Protein AF-A0A382WET7-F1 (afdb_monomer_lite)

Radius of gyration: 21.38 Å; chains: 1; bounding box: 45×43×57 Å

Secondary structure (DSSP, 8-state):
-------------HHHHHHHHT-GGGGG--HHHHHHHHHHHH-SSPPP---GGGGGGGT---SSSTT-GGGTSPPPPHHHHHH-HHHHHHHHHHHHSS-S--TT----HHHHHHHHHHHTT--

Foldseek 3Di:
DDDDDDPPPDPDDVVVVVVVVPPPVVVDDDPVNVVVVVVLVPAQADDDDDDQVQQVVLVFADQDPPRHCCVPDPDDDPVNCVVDPVSVVVVVCVVPVCPRVPVPRDRDPSNVVVVVCVVVNRD

pLDDT: mean 81.01, std 20.98, range [30.91, 98.31]

Sequence (123 aa):
MPHLAYKQYAVRRPEQEAKMADDPNLEKVPQHIAELRALIRVSERIVVFTGAGISTESGIPDFRGPNGIWHKLTPIDFSDFMSSEETRKESWRRKFSGDMKMVNAEPNAGHRAITSLVKAGKV

Organism: NCBI:txid408172

Structure (mmCIF, N/CA/C/O backbone):
data_AF-A0A382WET7-F1
#
_entry.id   AF-A0A382WET7-F1
#
loop_
_atom_site.group_PDB
_atom_site.id
_atom_site.type_symbol
_atom_site.label_atom_id
_atom_site.label_alt_id
_atom_site.label_comp_id
_atom_site.label_asym_id
_atom_site.label_entity_id
_atom_site.label_seq_id
_atom_site.pdbx_PDB_ins_code
_atom_site.Cartn_x
_atom_site.Cartn_y
_atom_site.Cartn_z
_atom_site.occupancy
_atom_site.B_iso_or_equiv
_atom_site.auth_seq_id
_atom_site.auth_comp_id
_atom_site.auth_asym_id
_atom_site.auth_atom_id
_atom_site.pdbx_PDB_model_num
ATOM 1 N N . MET A 1 1 ? -27.533 -31.104 -9.830 1.00 31.00 1 MET A N 1
ATOM 2 C CA . MET A 1 1 ? -26.298 -31.395 -9.069 1.00 31.00 1 MET A CA 1
ATOM 3 C C . MET A 1 1 ? -25.150 -30.577 -9.660 1.00 31.00 1 MET A C 1
ATOM 5 O O . MET A 1 1 ? -24.966 -30.731 -10.861 1.00 31.00 1 MET A O 1
ATOM 9 N N . PRO A 1 2 ? -24.349 -29.791 -8.906 1.00 47.72 2 PRO A N 1
ATOM 10 C CA . PRO A 1 2 ? -24.601 -28.982 -7.691 1.00 47.72 2 PRO A CA 1
ATOM 11 C C . PRO A 1 2 ? -24.324 -27.462 -7.943 1.00 47.72 2 PRO A C 1
ATOM 13 O O . PRO A 1 2 ? -23.415 -27.105 -8.678 1.00 47.72 2 PRO A O 1
ATOM 16 N N . HIS A 1 3 ? -25.187 -26.515 -7.553 1.00 34.41 3 HIS A N 1
ATOM 17 C CA . HIS A 1 3 ? -25.286 -25.805 -6.257 1.00 34.41 3 HIS A CA 1
ATOM 18 C C . HIS A 1 3 ? -24.014 -25.040 -5.805 1.00 34.41 3 HIS A C 1
ATOM 20 O O . HIS A 1 3 ? -23.256 -25.524 -4.967 1.00 34.41 3 HIS A O 1
ATOM 26 N N . LEU A 1 4 ? -23.817 -23.800 -6.287 1.00 36.50 4 LEU A N 1
ATOM 27 C CA . LEU A 1 4 ? -22.875 -22.846 -5.680 1.00 36.50 4 LEU A CA 1
ATOM 28 C C . LEU A 1 4 ? -23.495 -22.242 -4.414 1.00 36.50 4 LEU A C 1
ATOM 30 O O . LEU A 1 4 ? -24.347 -21.358 -4.467 1.00 36.50 4 LEU A O 1
ATOM 34 N N . ALA A 1 5 ? -23.063 -22.742 -3.259 1.00 35.09 5 ALA A N 1
ATOM 35 C CA . ALA A 1 5 ? -23.355 -22.139 -1.970 1.00 35.09 5 ALA A CA 1
ATOM 36 C C . ALA A 1 5 ? -22.572 -20.823 -1.822 1.00 35.09 5 ALA A C 1
ATOM 38 O O . ALA A 1 5 ? -21.340 -20.820 -1.792 1.00 35.09 5 ALA A O 1
ATOM 39 N N . TYR A 1 6 ? -23.300 -19.714 -1.691 1.00 30.91 6 TYR A N 1
ATOM 40 C CA . TYR A 1 6 ? -22.796 -18.464 -1.128 1.00 30.91 6 TYR A CA 1
ATOM 41 C C . TYR A 1 6 ? -22.191 -18.770 0.251 1.00 30.91 6 TYR A C 1
ATOM 43 O O . TYR A 1 6 ? -22.915 -19.026 1.214 1.00 30.91 6 TYR A O 1
ATOM 51 N N . LYS A 1 7 ? -20.858 -18.768 0.364 1.00 36.75 7 LYS A N 1
ATOM 52 C CA . LYS A 1 7 ? -20.194 -18.765 1.670 1.00 36.75 7 LYS A CA 1
ATOM 53 C C . LYS A 1 7 ? -20.476 -17.414 2.315 1.00 36.75 7 LYS A C 1
ATOM 55 O O . LYS A 1 7 ? -19.862 -16.407 1.981 1.00 36.75 7 LYS A O 1
ATOM 60 N N . GLN A 1 8 ? -21.444 -17.411 3.220 1.00 35.47 8 GLN A N 1
ATOM 61 C CA . GLN A 1 8 ? -21.687 -16.322 4.149 1.00 35.47 8 GLN A CA 1
ATOM 62 C C . GLN A 1 8 ? -20.368 -16.033 4.874 1.00 35.47 8 GLN A C 1
ATOM 64 O O . GLN A 1 8 ? -19.794 -16.917 5.512 1.00 35.47 8 GLN A O 1
ATOM 69 N N . TYR A 1 9 ? -19.855 -14.811 4.740 1.00 33.69 9 TYR A N 1
ATOM 70 C CA . TYR A 1 9 ? -18.820 -14.311 5.634 1.00 33.69 9 TYR A CA 1
ATOM 71 C C . TYR A 1 9 ? -19.424 -14.340 7.035 1.00 33.69 9 TYR A C 1
ATOM 73 O O . TYR A 1 9 ? -20.265 -13.506 7.360 1.00 33.69 9 TYR A O 1
ATOM 81 N N . ALA A 1 10 ? -19.061 -15.348 7.827 1.00 37.91 10 ALA A N 1
ATOM 82 C CA . ALA A 1 10 ? -19.508 -15.463 9.200 1.00 37.91 10 ALA A CA 1
ATOM 83 C C . ALA A 1 10 ? -19.083 -14.194 9.949 1.00 37.91 10 ALA A C 1
ATOM 85 O O . ALA A 1 10 ? -17.897 -13.980 10.210 1.00 37.91 10 ALA A O 1
ATOM 86 N N . VAL A 1 11 ? -20.059 -13.342 10.263 1.00 46.81 11 VAL A N 1
ATOM 87 C CA . VAL A 1 11 ? -19.925 -12.342 11.317 1.00 46.81 11 VAL A CA 1
ATOM 88 C C . VAL A 1 11 ? -19.607 -13.147 12.571 1.00 46.81 11 VAL A C 1
ATOM 90 O O . VAL A 1 11 ? -20.400 -13.997 12.982 1.00 46.81 11 VAL A O 1
A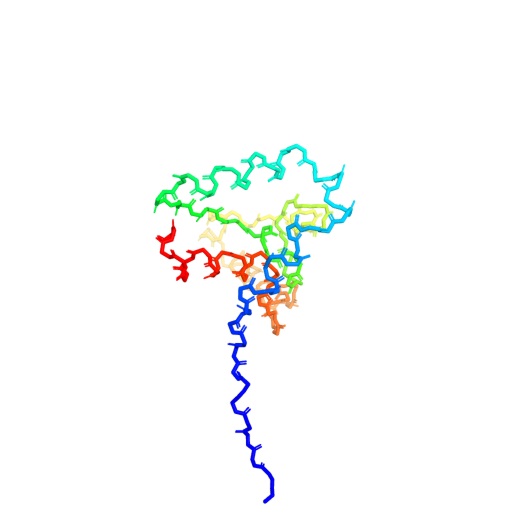TOM 93 N N . ARG A 1 12 ? -18.388 -12.992 13.096 1.00 55.03 12 ARG A N 1
ATOM 94 C CA . ARG A 1 12 ? -17.971 -13.711 14.302 1.00 55.03 12 ARG A CA 1
ATOM 95 C C . ARG A 1 12 ? -18.938 -13.344 15.417 1.00 55.03 12 ARG A C 1
ATOM 97 O O . ARG A 1 12 ? -19.302 -12.181 15.569 1.00 55.03 12 ARG A O 1
ATOM 104 N N . ARG A 1 13 ? -19.392 -14.353 16.152 1.00 46.41 13 ARG A N 1
ATOM 105 C CA . ARG A 1 13 ? -20.362 -14.140 17.224 1.00 46.41 13 ARG A CA 1
ATOM 106 C C . ARG A 1 13 ? -19.673 -13.442 18.406 1.00 46.41 13 ARG A C 1
ATOM 108 O O . ARG A 1 13 ? -18.506 -13.758 18.653 1.00 46.41 13 ARG A O 1
ATOM 115 N N . PRO A 1 14 ? -20.356 -12.554 19.147 1.00 51.78 14 PRO A N 1
ATOM 116 C CA . PRO A 1 14 ? -19.781 -11.837 20.291 1.00 51.78 14 PRO A CA 1
ATOM 117 C C . PRO A 1 14 ? -19.116 -12.771 21.312 1.00 51.78 14 PRO A C 1
ATOM 119 O O . PRO A 1 14 ? -18.044 -12.476 21.834 1.00 51.78 14 PRO A O 1
ATOM 122 N N . GLU A 1 15 ? -19.680 -13.963 21.522 1.00 41.00 15 GLU A N 1
ATOM 123 C CA . GLU A 1 15 ? -19.097 -14.997 22.382 1.00 41.00 15 GLU A CA 1
ATOM 124 C C . GLU A 1 15 ? -17.732 -15.544 21.911 1.00 41.00 15 GLU A C 1
ATOM 126 O O . GLU A 1 15 ? -16.976 -16.077 22.720 1.00 41.00 15 GLU A O 1
ATOM 131 N N . GLN A 1 16 ? -17.381 -15.425 20.626 1.00 51.47 16 GLN A N 1
ATOM 132 C CA . GLN A 1 16 ? -16.060 -15.802 20.101 1.00 51.47 16 GLN A CA 1
ATOM 133 C C . GLN A 1 16 ? -15.034 -14.670 20.242 1.00 51.47 16 GLN A C 1
ATOM 135 O O . GLN A 1 16 ? -13.848 -14.953 20.391 1.00 51.47 16 GLN A O 1
ATOM 140 N N . GLU A 1 17 ? -15.473 -13.409 20.233 1.00 50.78 17 GLU A N 1
ATOM 141 C CA . GLU A 1 17 ? -14.626 -12.254 20.566 1.00 50.78 17 GLU A CA 1
ATOM 142 C C . GLU A 1 17 ? -14.331 -12.199 22.070 1.00 50.78 17 GLU A C 1
ATOM 144 O O . GLU A 1 17 ? -13.185 -11.981 22.462 1.00 50.78 17 GLU A O 1
ATOM 149 N N . ALA A 1 18 ? -15.332 -12.489 22.909 1.00 50.12 18 ALA A N 1
ATOM 150 C CA . ALA A 1 18 ? -15.177 -12.575 24.361 1.00 50.12 18 ALA A CA 1
ATOM 151 C C . ALA A 1 18 ? -14.194 -13.686 24.774 1.00 50.12 18 ALA A C 1
ATOM 153 O O . ALA A 1 18 ? -13.312 -13.455 25.591 1.00 50.12 18 ALA A O 1
ATOM 154 N N . LYS A 1 19 ? -14.252 -14.862 24.130 1.00 48.16 19 LYS A N 1
ATOM 155 C CA . LYS A 1 19 ? -13.309 -15.969 24.392 1.00 48.16 19 LYS A CA 1
ATOM 156 C C . LYS A 1 19 ? -11.858 -15.686 23.982 1.00 48.16 19 LYS A C 1
ATOM 158 O O . LYS A 1 19 ? -10.967 -16.365 24.473 1.00 48.16 19 LYS A O 1
ATOM 163 N N . MET A 1 20 ? -11.613 -14.714 23.100 1.00 51.44 20 MET A N 1
ATOM 164 C CA . MET A 1 20 ? -10.257 -14.233 22.793 1.00 51.44 20 MET A CA 1
ATOM 165 C C . MET A 1 20 ? -9.748 -13.216 23.822 1.00 51.44 20 MET A C 1
ATOM 167 O O . MET A 1 20 ? -8.540 -13.048 23.950 1.00 51.44 20 MET A O 1
ATOM 171 N N . ALA A 1 21 ? -10.642 -12.513 24.523 1.00 54.47 21 ALA A N 1
ATOM 172 C CA . ALA A 1 21 ? -10.262 -11.562 25.566 1.00 54.47 21 ALA A CA 1
ATOM 173 C C . ALA A 1 21 ? -9.762 -12.258 26.845 1.00 54.47 21 ALA A C 1
ATOM 175 O O . ALA A 1 21 ? -8.959 -11.671 27.562 1.00 54.47 21 ALA A O 1
ATOM 176 N N . ASP A 1 22 ? -10.184 -13.507 27.064 1.00 52.53 22 ASP A N 1
ATOM 177 C CA . ASP A 1 22 ? -9.799 -14.348 28.205 1.00 52.53 22 ASP A CA 1
ATOM 178 C C . ASP A 1 22 ? -8.708 -15.385 27.853 1.00 52.53 22 ASP A C 1
ATOM 180 O O . ASP A 1 22 ? -8.510 -16.352 28.587 1.00 52.53 22 ASP A O 1
ATOM 184 N N . ASP A 1 23 ? -8.005 -15.226 26.722 1.00 49.12 23 ASP A N 1
ATOM 185 C CA . ASP A 1 23 ? -6.909 -16.124 26.334 1.00 49.12 23 ASP A CA 1
ATOM 186 C C . ASP A 1 23 ? -5.680 -15.893 27.242 1.00 49.12 23 ASP A C 1
ATOM 188 O O . ASP A 1 23 ? -5.073 -14.819 27.180 1.00 49.12 23 ASP A O 1
ATOM 192 N N . PRO A 1 24 ? -5.252 -16.878 28.056 1.00 47.53 24 PRO A N 1
ATOM 193 C CA . PRO A 1 24 ? -4.084 -16.751 28.932 1.00 47.53 24 PRO A CA 1
ATOM 194 C C . PRO A 1 24 ? -2.760 -16.535 28.173 1.00 47.53 24 PRO A C 1
ATOM 196 O O . PRO A 1 24 ? -1.744 -16.234 28.791 1.00 47.53 24 PRO A O 1
ATOM 199 N N . ASN A 1 25 ? -2.751 -16.633 26.839 1.00 49.47 25 ASN A N 1
ATOM 200 C CA . ASN A 1 25 ? -1.609 -16.309 25.982 1.00 49.47 25 ASN A CA 1
ATOM 201 C C . ASN A 1 25 ? -1.560 -14.824 25.541 1.00 49.47 25 ASN A C 1
ATOM 203 O O . ASN A 1 25 ? -0.667 -14.423 24.791 1.00 49.47 25 ASN A O 1
ATOM 207 N N . LEU A 1 26 ? -2.485 -13.977 26.022 1.00 50.16 26 LEU A N 1
ATOM 208 C CA . LEU A 1 26 ? -2.426 -12.507 25.894 1.00 50.16 26 LEU A CA 1
ATOM 209 C C . LEU A 1 26 ? -1.188 -11.889 26.570 1.00 50.16 26 LEU A C 1
ATOM 211 O O . LEU A 1 26 ? -0.862 -10.728 26.313 1.00 50.16 26 LEU A O 1
ATOM 215 N N . GLU A 1 27 ? -0.481 -12.658 27.400 1.00 54.19 27 GLU A N 1
ATOM 216 C CA . GLU A 1 27 ? 0.582 -12.194 28.295 1.00 54.19 27 GLU A CA 1
ATOM 217 C C . GLU A 1 27 ? 1.871 -11.707 27.601 1.00 54.19 27 GLU A C 1
ATOM 219 O O . GLU A 1 27 ? 2.801 -11.271 28.275 1.00 54.19 27 GLU A O 1
ATOM 224 N N . LYS A 1 28 ? 1.957 -11.698 26.261 1.00 66.44 28 LYS A N 1
ATOM 225 C CA . LYS A 1 28 ? 3.091 -11.079 25.541 1.00 66.44 28 LYS A CA 1
ATOM 226 C C . LYS A 1 28 ? 2.702 -10.359 24.253 1.00 66.44 28 LYS A C 1
ATOM 228 O O . LYS A 1 28 ? 3.416 -10.456 23.257 1.00 66.44 28 LYS A O 1
ATOM 233 N N . VAL A 1 29 ? 1.599 -9.612 24.236 1.00 75.44 29 VAL A N 1
ATOM 234 C CA . VAL A 1 29 ? 1.394 -8.640 23.149 1.00 75.44 29 VAL A CA 1
ATOM 235 C C . VAL A 1 29 ? 2.505 -7.584 23.251 1.00 75.44 29 VAL A C 1
ATOM 237 O O . VAL A 1 29 ? 2.586 -6.911 24.280 1.00 75.44 29 VAL A O 1
ATOM 240 N N . PRO A 1 30 ? 3.377 -7.424 22.234 1.00 92.25 30 PRO A N 1
ATOM 241 C CA . PRO A 1 30 ? 4.392 -6.382 22.254 1.00 92.25 30 PRO A CA 1
ATOM 242 C C . PRO A 1 30 ? 3.756 -5.022 22.531 1.00 92.25 30 PRO A C 1
ATOM 244 O O . PRO A 1 30 ? 2.689 -4.716 21.996 1.00 92.25 30 PRO A O 1
ATOM 247 N N . GLN A 1 31 ? 4.422 -4.196 23.334 1.00 91.62 31 GLN A N 1
ATOM 248 C CA . GLN A 1 31 ? 3.887 -2.908 23.780 1.00 91.62 31 GLN A CA 1
ATOM 249 C C . GLN A 1 31 ? 3.346 -2.057 22.618 1.00 91.62 31 GLN A C 1
ATOM 251 O O . GLN A 1 31 ? 2.228 -1.558 22.692 1.00 91.62 31 GLN A O 1
ATOM 256 N N . HIS A 1 32 ? 4.071 -1.991 21.498 1.00 92.81 32 HIS A N 1
ATOM 257 C CA . HIS A 1 32 ? 3.650 -1.236 20.315 1.00 92.81 32 HIS A CA 1
ATOM 258 C C . HIS A 1 32 ? 2.335 -1.748 19.690 1.00 92.81 32 HIS A C 1
ATOM 260 O O . HIS A 1 32 ? 1.566 -0.964 19.137 1.00 92.81 32 HIS A O 1
ATOM 266 N N . ILE A 1 33 ? 2.027 -3.047 19.796 1.00 94.88 33 ILE A N 1
ATOM 267 C CA . ILE A 1 33 ? 0.742 -3.600 19.339 1.00 94.88 33 ILE A CA 1
ATOM 268 C C . ILE A 1 33 ? -0.383 -3.184 20.293 1.00 94.88 33 ILE A C 1
ATOM 270 O O . ILE A 1 33 ? -1.474 -2.826 19.841 1.00 94.88 33 ILE A O 1
ATOM 274 N N . ALA A 1 34 ? -0.132 -3.204 21.605 1.00 93.50 34 ALA A N 1
ATOM 275 C CA . ALA A 1 34 ? -1.103 -2.750 22.598 1.00 93.50 34 ALA A CA 1
ATOM 276 C C . ALA A 1 34 ? -1.414 -1.249 22.437 1.00 93.50 34 ALA A C 1
ATOM 278 O O . ALA A 1 34 ? -2.583 -0.856 22.452 1.00 93.50 34 ALA A O 1
ATOM 279 N N . GLU A 1 35 ? -0.388 -0.432 22.199 1.00 96.06 35 GLU A N 1
ATOM 280 C CA . GLU A 1 35 ? -0.512 1.003 21.919 1.00 96.06 35 GLU A CA 1
ATOM 281 C C . GLU A 1 35 ? -1.309 1.263 20.636 1.00 96.06 35 GLU A C 1
ATOM 283 O O . GLU A 1 35 ? -2.285 2.017 20.659 1.00 96.06 35 GLU A O 1
ATOM 288 N N . LEU A 1 36 ? -0.980 0.578 19.534 1.00 95.94 36 LEU A N 1
ATOM 289 C CA . LEU A 1 36 ? -1.732 0.687 18.280 1.00 95.94 36 LEU A CA 1
ATOM 290 C C . LEU A 1 36 ? -3.208 0.309 18.468 1.00 95.94 36 LEU A C 1
ATOM 292 O O . LEU A 1 36 ? -4.100 1.003 17.975 1.00 95.94 36 LEU A O 1
ATOM 296 N N . ARG A 1 37 ? -3.488 -0.765 19.216 1.00 95.88 37 ARG A N 1
ATOM 297 C CA . ARG A 1 37 ? -4.862 -1.178 19.537 1.00 95.88 37 ARG A CA 1
ATOM 298 C C . ARG A 1 37 ? -5.608 -0.085 20.300 1.00 95.88 37 ARG A C 1
ATOM 300 O O . ARG A 1 37 ? -6.775 0.168 19.995 1.00 95.88 37 ARG A O 1
ATOM 307 N N . ALA A 1 38 ? -4.969 0.545 21.283 1.00 96.38 38 ALA A N 1
ATOM 308 C CA . ALA A 1 38 ? -5.573 1.634 22.044 1.00 96.38 38 ALA A CA 1
ATOM 309 C C . ALA A 1 38 ? -5.900 2.833 21.141 1.00 96.38 38 ALA A C 1
ATOM 311 O O . ALA A 1 38 ? -7.030 3.321 21.181 1.00 96.38 38 ALA A O 1
ATOM 312 N N . LEU A 1 39 ? -4.967 3.230 20.267 1.00 97.81 39 LEU A N 1
ATOM 313 C CA . LEU A 1 39 ? -5.169 4.312 19.298 1.00 97.81 39 LEU A CA 1
ATOM 314 C C . LEU A 1 39 ? -6.355 4.027 18.365 1.00 97.81 39 LEU A C 1
ATOM 316 O O . LEU A 1 39 ? -7.266 4.844 18.265 1.00 97.81 39 LEU A O 1
ATOM 320 N N . ILE A 1 40 ? -6.421 2.831 17.769 1.00 97.19 40 ILE A N 1
ATOM 321 C CA . ILE A 1 40 ? -7.539 2.431 16.893 1.00 97.19 40 ILE A CA 1
ATOM 322 C C . ILE A 1 40 ? -8.890 2.495 17.626 1.00 97.19 40 ILE A C 1
ATOM 324 O O . ILE A 1 40 ? -9.906 2.902 17.051 1.00 97.19 40 ILE A O 1
ATOM 328 N N . ARG A 1 41 ? -8.935 2.091 18.904 1.00 96.00 41 ARG A N 1
ATOM 329 C CA . ARG A 1 41 ? -10.178 2.116 19.690 1.00 96.00 41 ARG A CA 1
ATOM 330 C C . ARG A 1 41 ? -10.698 3.535 19.893 1.00 96.00 41 ARG A C 1
ATOM 332 O O . ARG A 1 41 ? -11.901 3.733 19.726 1.00 96.00 41 ARG A O 1
ATOM 339 N N . VAL A 1 42 ? -9.823 4.483 20.225 1.00 97.56 42 VAL A N 1
ATOM 340 C CA . VAL A 1 42 ? -10.222 5.865 20.544 1.00 97.56 42 VAL A CA 1
ATOM 341 C C . VAL A 1 42 ? -10.411 6.749 19.310 1.00 97.56 42 VAL A C 1
ATOM 343 O O . VAL A 1 42 ? -11.109 7.752 19.393 1.00 97.56 42 VAL A O 1
ATOM 346 N N . SER A 1 43 ? -9.838 6.393 18.157 1.00 97.75 43 SER A N 1
ATOM 347 C CA . SER A 1 43 ? -10.024 7.159 16.921 1.00 97.75 43 SER A CA 1
ATOM 348 C C . SER A 1 43 ? -11.411 6.955 16.302 1.00 97.75 43 SER A C 1
ATOM 350 O O . SER A 1 43 ? -11.907 5.832 16.205 1.00 97.75 43 SER A O 1
ATOM 352 N N . GLU A 1 44 ? -12.017 8.043 15.827 1.00 96.38 44 GLU A N 1
ATOM 353 C CA . GLU A 1 44 ? -13.283 8.023 15.074 1.00 96.38 44 GLU A CA 1
ATOM 354 C C . GLU A 1 44 ? -13.076 8.080 13.557 1.00 96.38 44 GLU A C 1
ATOM 356 O O . GLU A 1 44 ? -13.932 7.626 12.806 1.00 96.38 44 GLU A O 1
ATOM 361 N N . ARG A 1 45 ? -11.949 8.645 13.104 1.00 97.25 45 ARG A N 1
ATOM 362 C CA . ARG A 1 45 ? -11.612 8.826 11.686 1.00 97.25 45 ARG A CA 1
ATOM 363 C C . ARG A 1 45 ? -10.138 8.523 11.465 1.00 97.25 45 ARG A C 1
ATOM 365 O O . ARG A 1 45 ? -9.273 9.327 11.811 1.00 97.25 45 ARG A O 1
ATOM 372 N N . ILE A 1 46 ? -9.855 7.348 10.929 1.00 98.12 46 ILE A N 1
ATOM 373 C CA . ILE A 1 46 ? -8.509 6.838 10.688 1.00 98.12 46 ILE A CA 1
ATOM 374 C C . ILE A 1 46 ? -8.190 7.007 9.206 1.00 98.12 46 ILE A C 1
ATOM 376 O O . ILE A 1 46 ? -8.945 6.572 8.343 1.00 98.12 46 ILE A O 1
ATOM 380 N N . VAL A 1 47 ? -7.032 7.589 8.904 1.00 98.12 47 VAL A N 1
ATOM 381 C CA . VAL A 1 47 ? -6.478 7.594 7.547 1.00 98.12 47 VAL A CA 1
ATOM 382 C C . VAL A 1 47 ? -5.462 6.467 7.443 1.00 98.12 47 VAL A C 1
ATOM 384 O O . VAL A 1 47 ? -4.499 6.418 8.206 1.00 98.12 47 VAL A O 1
ATOM 387 N N . VAL A 1 48 ? -5.670 5.561 6.489 1.00 97.44 48 VAL A N 1
ATOM 388 C CA . VAL A 1 48 ? -4.746 4.456 6.229 1.00 97.44 48 VAL A CA 1
ATOM 389 C C . VAL A 1 48 ? -3.872 4.803 5.029 1.00 97.44 48 VAL A C 1
ATOM 391 O O . VAL A 1 48 ? -4.36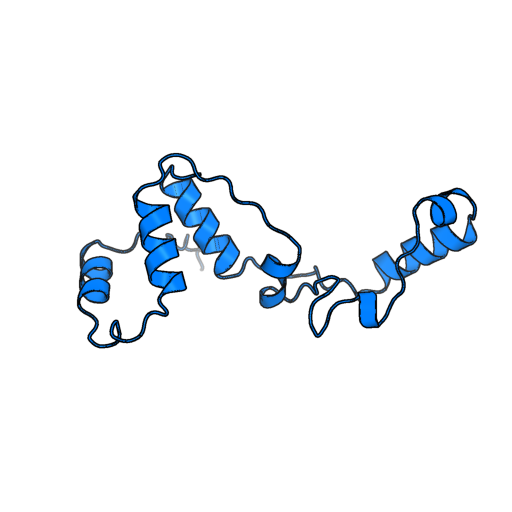4 4.941 3.913 1.00 97.44 48 VAL A O 1
ATOM 394 N N . PHE A 1 49 ? -2.566 4.921 5.258 1.00 97.62 49 PHE A N 1
ATOM 395 C CA . PHE A 1 49 ? -1.572 5.136 4.210 1.00 97.62 49 PHE A CA 1
ATOM 396 C C . PHE A 1 49 ? -0.758 3.856 3.997 1.00 97.62 49 PHE A C 1
ATOM 398 O O . PHE A 1 49 ? -0.140 3.349 4.932 1.00 97.62 49 PHE A O 1
ATOM 405 N N . THR A 1 50 ? -0.764 3.320 2.775 1.00 96.94 50 THR A N 1
ATOM 406 C CA . THR A 1 50 ? -0.115 2.040 2.446 1.00 96.94 50 THR A CA 1
ATOM 407 C C . THR A 1 50 ? 0.877 2.196 1.302 1.00 96.94 50 THR A C 1
ATOM 409 O O . THR A 1 50 ? 0.610 2.914 0.342 1.00 96.94 50 THR A O 1
ATOM 412 N N . GLY A 1 51 ? 1.983 1.457 1.361 1.00 95.62 51 GLY A N 1
ATOM 413 C CA . GLY A 1 51 ? 2.908 1.273 0.239 1.00 95.62 51 GLY A CA 1
ATOM 414 C C . GLY A 1 51 ? 2.968 -0.188 -0.212 1.00 95.62 51 GLY A C 1
ATOM 415 O O . GLY A 1 51 ? 2.256 -1.030 0.326 1.00 95.62 51 GLY A O 1
ATOM 416 N N . ALA A 1 52 ? 3.876 -0.508 -1.141 1.00 93.56 52 ALA A N 1
ATOM 417 C CA . ALA A 1 52 ? 4.048 -1.868 -1.678 1.00 93.56 52 ALA A CA 1
ATOM 418 C C . ALA A 1 52 ? 4.278 -2.945 -0.598 1.00 93.56 52 ALA A C 1
ATOM 420 O O . ALA A 1 52 ? 3.876 -4.091 -0.777 1.00 93.56 52 ALA A O 1
ATOM 421 N N . GLY A 1 53 ? 4.862 -2.562 0.546 1.00 94.12 53 GLY A N 1
ATOM 422 C CA . GLY A 1 53 ? 5.114 -3.453 1.680 1.00 94.12 53 GLY A CA 1
ATOM 423 C C . GLY A 1 53 ? 3.874 -4.218 2.158 1.00 94.12 53 GLY A C 1
ATOM 424 O O . GLY A 1 53 ? 3.999 -5.387 2.522 1.00 94.12 53 GLY A O 1
ATOM 425 N N . ILE A 1 54 ? 2.675 -3.619 2.071 1.00 96.44 54 ILE A N 1
ATOM 426 C CA . ILE A 1 54 ? 1.430 -4.284 2.487 1.00 96.44 54 ILE A CA 1
ATOM 427 C C . ILE A 1 54 ? 1.120 -5.530 1.651 1.00 96.44 54 ILE A C 1
ATOM 429 O O . ILE A 1 54 ? 0.403 -6.402 2.124 1.00 96.44 54 ILE A O 1
ATOM 433 N N . SER A 1 55 ? 1.662 -5.643 0.438 1.00 94.19 55 SER A N 1
ATOM 434 C CA . SER A 1 55 ? 1.365 -6.722 -0.513 1.00 94.19 55 SER A CA 1
ATOM 435 C C . SER A 1 55 ? 2.461 -7.779 -0.616 1.00 94.19 55 SER A C 1
ATOM 437 O O . SER A 1 55 ? 2.308 -8.739 -1.371 1.00 94.19 55 SER A O 1
ATOM 439 N N . THR A 1 56 ? 3.528 -7.662 0.175 1.00 92.44 56 THR A N 1
ATOM 440 C CA . THR A 1 56 ? 4.630 -8.639 0.188 1.00 92.44 56 THR A CA 1
ATOM 441 C C . THR A 1 56 ? 4.153 -10.038 0.579 1.00 92.44 56 THR A C 1
ATOM 443 O O . THR A 1 56 ? 4.460 -11.012 -0.106 1.00 92.44 56 THR A O 1
ATOM 446 N N . GLU A 1 57 ? 3.291 -10.138 1.593 1.00 92.75 57 GLU A N 1
ATOM 447 C CA . GLU A 1 57 ? 2.637 -11.392 2.005 1.00 92.75 57 GLU A CA 1
ATOM 448 C C . GLU A 1 57 ? 1.630 -11.928 0.972 1.00 92.75 57 GLU A C 1
ATOM 450 O O . GLU A 1 57 ? 1.223 -13.084 1.045 1.00 92.75 57 GLU A O 1
ATOM 455 N N . SER A 1 58 ? 1.229 -11.105 -0.001 1.00 92.62 58 SER A N 1
ATOM 456 C CA . SER A 1 58 ? 0.404 -11.520 -1.144 1.00 92.62 58 SER A CA 1
ATOM 457 C C . SER A 1 58 ? 1.242 -12.022 -2.327 1.00 92.62 58 SER A C 1
ATOM 459 O O . SER A 1 58 ? 0.694 -12.290 -3.393 1.00 92.62 58 SER A O 1
ATOM 461 N N . GLY A 1 59 ? 2.566 -12.135 -2.168 1.00 89.44 59 GLY A N 1
ATOM 462 C CA . GLY A 1 59 ? 3.484 -12.572 -3.222 1.00 89.44 59 GLY A CA 1
ATOM 463 C C . GLY A 1 59 ? 3.907 -11.469 -4.196 1.00 89.44 59 GLY A C 1
ATOM 464 O O . GLY A 1 59 ? 4.634 -11.755 -5.150 1.00 89.44 59 GLY A O 1
ATOM 465 N N . ILE A 1 60 ? 3.502 -10.217 -3.955 1.00 89.56 60 ILE A N 1
ATOM 466 C CA . ILE A 1 60 ? 3.9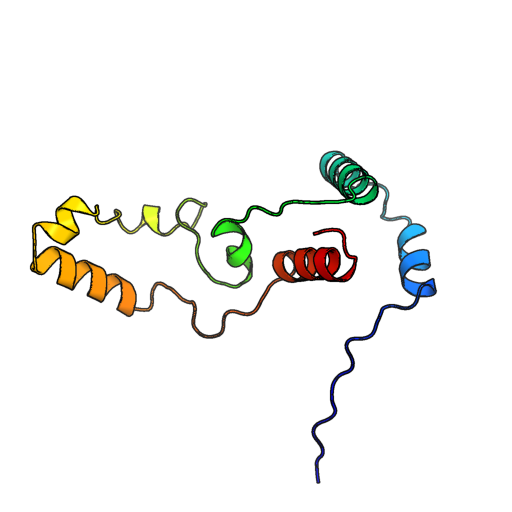02 -9.063 -4.766 1.00 89.56 60 ILE A CA 1
ATOM 467 C C . ILE A 1 60 ? 5.158 -8.450 -4.134 1.00 89.56 60 ILE A C 1
ATOM 469 O O . ILE A 1 60 ? 5.087 -7.982 -2.998 1.00 89.56 60 ILE A O 1
ATOM 473 N N . PRO A 1 61 ? 6.312 -8.440 -4.825 1.00 88.25 61 PRO A N 1
ATOM 474 C CA . PRO A 1 61 ? 7.537 -7.900 -4.252 1.00 88.25 61 PRO A CA 1
ATOM 475 C C . PRO A 1 61 ? 7.410 -6.391 -4.015 1.00 88.25 61 PRO A C 1
ATOM 477 O O . PRO A 1 61 ? 6.761 -5.677 -4.780 1.00 88.25 61 PRO A O 1
ATOM 480 N N . ASP A 1 62 ? 8.067 -5.898 -2.967 1.00 91.75 62 ASP A N 1
ATOM 481 C CA . ASP A 1 62 ? 8.234 -4.464 -2.773 1.00 91.75 62 ASP A CA 1
ATOM 482 C C . ASP A 1 62 ? 9.444 -3.933 -3.562 1.00 91.75 62 ASP A C 1
ATOM 484 O O . ASP A 1 62 ? 10.125 -4.646 -4.305 1.00 91.75 62 ASP A O 1
ATOM 488 N N . PHE A 1 63 ? 9.703 -2.636 -3.426 1.00 90.25 63 PHE A N 1
ATOM 489 C CA . PHE A 1 63 ? 10.817 -1.991 -4.110 1.00 90.25 63 PHE A CA 1
ATOM 490 C C . PHE A 1 63 ? 12.128 -2.054 -3.321 1.00 90.25 63 PHE A C 1
ATOM 492 O O . PHE A 1 63 ? 13.189 -2.174 -3.929 1.00 90.25 63 PHE A O 1
ATOM 499 N N . ARG A 1 64 ? 12.059 -1.960 -1.986 1.00 90.69 64 ARG A N 1
ATOM 500 C CA . ARG A 1 64 ? 13.200 -1.618 -1.113 1.00 90.69 64 ARG A CA 1
ATOM 501 C C . ARG A 1 64 ? 13.439 -2.590 0.047 1.00 90.69 64 ARG A C 1
ATOM 503 O O . ARG A 1 64 ? 14.401 -2.392 0.782 1.00 90.69 64 ARG A O 1
ATOM 510 N N . GLY A 1 65 ? 12.551 -3.554 0.278 1.00 87.38 65 GLY A N 1
ATOM 511 C CA . GLY A 1 65 ? 12.702 -4.517 1.362 1.00 87.38 65 GLY A CA 1
ATOM 512 C C . GLY A 1 65 ? 13.853 -5.487 1.097 1.00 87.38 65 GLY A C 1
ATOM 513 O O . GLY A 1 65 ? 14.497 -5.414 0.052 1.00 87.38 65 GLY A O 1
ATOM 514 N N . PRO A 1 66 ? 14.092 -6.458 1.994 1.00 85.81 66 PRO A N 1
ATOM 515 C CA . PRO A 1 66 ? 15.202 -7.410 1.863 1.00 85.81 66 PRO A CA 1
ATOM 516 C C . PRO A 1 66 ? 15.247 -8.154 0.519 1.00 85.81 66 PRO A C 1
ATOM 518 O O . PRO A 1 66 ? 16.313 -8.542 0.057 1.00 85.81 66 PRO A O 1
ATOM 521 N N . ASN A 1 67 ? 14.084 -8.335 -0.117 1.00 80.75 67 ASN A N 1
ATOM 522 C CA . ASN A 1 67 ? 13.929 -8.967 -1.429 1.00 80.75 67 ASN A CA 1
ATOM 523 C C . ASN A 1 67 ? 13.420 -7.988 -2.505 1.00 80.75 67 ASN A C 1
ATOM 525 O O . ASN A 1 67 ? 12.873 -8.421 -3.523 1.00 80.75 67 ASN A O 1
ATOM 529 N N . GLY A 1 68 ? 13.562 -6.683 -2.267 1.00 84.75 68 GLY A N 1
ATOM 530 C CA . GLY A 1 68 ? 13.008 -5.623 -3.096 1.00 84.75 68 GLY A CA 1
ATOM 531 C C . GLY A 1 68 ? 13.602 -5.595 -4.501 1.00 84.75 68 GLY A C 1
ATOM 532 O O . GLY A 1 68 ? 14.786 -5.878 -4.711 1.00 84.75 68 GLY A O 1
ATOM 533 N N . ILE A 1 69 ? 12.781 -5.244 -5.490 1.00 86.81 69 ILE A N 1
ATOM 534 C CA . ILE A 1 69 ? 13.190 -5.330 -6.900 1.00 86.81 69 ILE A CA 1
ATOM 535 C C . ILE A 1 69 ? 14.349 -4.387 -7.256 1.00 86.81 69 ILE A C 1
ATOM 537 O O . ILE A 1 69 ? 15.092 -4.672 -8.195 1.00 86.81 69 ILE A O 1
ATOM 541 N N . TRP A 1 70 ? 14.565 -3.306 -6.500 1.00 87.50 70 TRP A N 1
ATOM 542 C CA . TRP A 1 70 ? 15.661 -2.367 -6.767 1.00 87.50 70 TRP A CA 1
ATOM 543 C C . TRP A 1 70 ? 17.040 -2.882 -6.359 1.00 87.50 70 TRP A C 1
ATOM 545 O O . TRP A 1 70 ? 18.041 -2.306 -6.772 1.00 87.50 70 TRP A O 1
ATOM 555 N N . HIS A 1 71 ? 17.121 -4.006 -5.641 1.00 84.62 71 HIS A N 1
ATOM 556 C CA . HIS A 1 71 ? 18.387 -4.726 -5.481 1.00 84.62 71 HIS A CA 1
ATOM 557 C C . HIS A 1 71 ? 18.829 -5.440 -6.766 1.00 84.62 71 HIS A C 1
ATOM 559 O O . HIS A 1 71 ? 19.997 -5.793 -6.900 1.00 84.62 71 HIS A O 1
ATOM 565 N N . LYS A 1 72 ? 17.901 -5.678 -7.703 1.00 83.69 72 LYS A N 1
ATOM 566 C CA . LYS A 1 72 ? 18.144 -6.429 -8.945 1.00 83.69 72 LYS A CA 1
ATOM 567 C C . LYS A 1 72 ? 18.092 -5.547 -10.188 1.00 83.69 72 LYS A C 1
ATOM 569 O O . LYS A 1 72 ? 18.756 -5.844 -11.175 1.00 83.69 72 LYS A O 1
ATOM 574 N N . LEU A 1 73 ? 17.270 -4.500 -10.159 1.00 83.69 73 LEU A N 1
ATOM 575 C CA . LEU A 1 73 ? 16.971 -3.659 -11.311 1.00 83.69 73 LEU A CA 1
ATOM 576 C C . LEU A 1 73 ? 17.012 -2.185 -10.912 1.00 83.69 73 LEU A C 1
ATOM 578 O O . LEU A 1 73 ? 16.173 -1.721 -10.139 1.00 83.69 73 LEU A O 1
ATOM 582 N N . THR A 1 74 ? 17.939 -1.434 -11.504 1.00 87.06 74 THR A N 1
ATOM 583 C CA . THR A 1 74 ? 17.965 0.025 -11.372 1.00 87.06 74 THR A CA 1
ATOM 584 C C . THR A 1 74 ? 16.693 0.621 -11.986 1.00 87.06 74 THR A C 1
ATOM 586 O O . THR A 1 74 ? 16.360 0.265 -13.127 1.00 87.06 74 THR A O 1
ATOM 589 N N . PRO A 1 75 ? 15.974 1.509 -11.274 1.00 89.94 75 PRO A N 1
ATOM 590 C CA . PRO A 1 75 ? 14.827 2.218 -11.828 1.00 89.94 75 PRO A CA 1
ATOM 591 C C . PRO A 1 75 ? 15.207 2.973 -13.102 1.00 89.94 75 PRO A C 1
ATOM 593 O O . PRO A 1 75 ? 16.284 3.554 -13.183 1.00 89.94 75 PRO A O 1
ATOM 596 N N . ILE A 1 76 ? 14.314 2.963 -14.087 1.00 91.94 76 ILE A N 1
ATOM 597 C CA . ILE A 1 76 ? 14.425 3.846 -15.247 1.00 91.94 76 ILE A CA 1
ATOM 598 C C . ILE A 1 76 ? 13.828 5.186 -14.830 1.00 91.94 76 ILE A C 1
ATOM 600 O O . ILE A 1 76 ? 12.659 5.224 -14.433 1.00 91.94 76 ILE A O 1
ATOM 604 N N . ASP A 1 77 ? 14.621 6.255 -14.892 1.00 94.19 77 ASP A N 1
ATOM 605 C CA . ASP A 1 77 ? 14.127 7.595 -14.598 1.00 94.19 77 ASP A CA 1
ATOM 606 C C . ASP A 1 77 ? 13.136 8.058 -15.673 1.00 94.19 77 ASP A C 1
ATOM 608 O O . ASP A 1 77 ? 13.189 7.651 -16.839 1.00 94.19 77 ASP A O 1
ATOM 612 N N . PHE A 1 78 ? 12.206 8.927 -15.285 1.00 95.06 78 PHE A N 1
ATOM 613 C CA . PHE A 1 78 ? 11.220 9.454 -16.219 1.00 95.06 78 PHE A CA 1
ATOM 614 C C . PHE A 1 78 ? 11.869 10.261 -17.353 1.00 95.06 78 PHE A C 1
ATOM 616 O O . PHE A 1 78 ? 11.430 10.166 -18.500 1.00 95.06 78 PHE A O 1
ATOM 623 N N . SER A 1 79 ? 12.934 11.010 -17.069 1.00 96.62 79 SER A N 1
ATOM 624 C CA . SER A 1 79 ? 13.665 11.764 -18.091 1.00 96.62 79 SER A CA 1
ATOM 625 C C . SER A 1 79 ? 14.324 10.844 -19.127 1.00 96.62 79 SER A C 1
ATOM 627 O O . SER A 1 79 ? 14.188 11.093 -20.327 1.00 96.62 79 SER A O 1
ATOM 629 N N . ASP A 1 80 ? 14.921 9.732 -18.692 1.00 95.31 80 ASP A N 1
ATOM 630 C CA . ASP A 1 80 ? 15.504 8.710 -19.573 1.00 95.31 80 ASP A CA 1
ATOM 631 C C . ASP A 1 80 ? 14.439 8.013 -20.430 1.00 95.31 80 ASP A C 1
ATOM 633 O O . ASP A 1 80 ? 14.650 7.723 -21.611 1.00 95.31 80 ASP A O 1
ATOM 637 N N . PHE A 1 81 ? 13.264 7.755 -19.851 1.00 96.12 81 PHE A N 1
ATOM 638 C CA . PHE A 1 81 ? 12.126 7.203 -20.584 1.00 96.12 81 PHE A CA 1
ATOM 639 C C . PHE A 1 81 ? 11.643 8.157 -21.688 1.00 96.12 81 PHE A C 1
ATOM 641 O O . PHE A 1 81 ? 11.316 7.733 -22.801 1.00 96.12 81 PHE A O 1
ATOM 648 N N . MET A 1 82 ? 11.593 9.459 -21.410 1.00 97.50 82 MET A N 1
ATOM 649 C CA . MET A 1 82 ? 11.133 10.446 -22.388 1.00 97.50 82 MET A CA 1
ATOM 650 C C . MET A 1 82 ? 12.167 10.700 -23.490 1.00 97.50 82 MET A C 1
ATOM 652 O O . MET A 1 82 ? 11.789 10.875 -24.650 1.00 97.50 82 MET A O 1
ATOM 656 N N . SER A 1 83 ? 13.457 10.659 -23.158 1.00 97.25 83 SER A N 1
ATOM 657 C CA . SER A 1 83 ? 14.542 11.005 -24.080 1.00 97.25 83 SER A CA 1
ATOM 658 C C . SER A 1 83 ? 14.894 9.909 -25.094 1.00 97.25 83 SER A C 1
ATOM 660 O O . SER A 1 83 ? 15.473 10.221 -26.132 1.00 97.25 83 SER A O 1
ATOM 662 N N . SER A 1 84 ? 14.529 8.643 -24.847 1.00 97.94 84 SER A N 1
ATOM 663 C CA . SER A 1 84 ? 14.985 7.507 -25.663 1.00 97.94 84 SER A CA 1
ATOM 664 C C . SER A 1 84 ? 13.887 6.482 -25.950 1.00 97.94 84 SER A C 1
ATOM 666 O O . SER A 1 84 ? 13.263 5.932 -25.043 1.00 97.94 84 SER A O 1
ATOM 668 N N . GLU A 1 85 ? 13.674 6.170 -27.233 1.00 97.81 85 GLU A N 1
ATOM 669 C CA . GLU A 1 85 ? 12.763 5.095 -27.647 1.00 97.81 85 GLU A CA 1
ATOM 670 C C . GLU A 1 85 ? 13.209 3.726 -27.124 1.00 97.81 85 GLU A C 1
ATOM 672 O O . GLU A 1 85 ? 12.380 2.951 -26.646 1.00 97.81 85 GLU A O 1
ATOM 677 N N . GLU A 1 86 ? 14.512 3.452 -27.141 1.00 97.06 86 GLU A N 1
ATOM 678 C CA . GLU A 1 86 ? 15.068 2.196 -26.635 1.00 97.06 86 GLU A CA 1
ATOM 679 C C . GLU A 1 86 ? 14.842 2.051 -25.126 1.00 97.06 86 GLU A C 1
ATOM 681 O O . GLU A 1 86 ? 14.443 0.985 -24.655 1.00 97.06 86 GLU A O 1
ATOM 686 N N . THR A 1 87 ? 14.964 3.143 -24.364 1.00 95.94 87 THR A N 1
ATOM 687 C CA . THR A 1 87 ? 14.638 3.141 -22.931 1.00 95.94 87 THR A CA 1
ATOM 688 C C . THR A 1 87 ? 13.151 2.864 -22.690 1.00 95.94 87 THR A C 1
ATOM 690 O O . THR A 1 87 ? 12.797 2.136 -21.756 1.00 95.94 87 THR A O 1
ATOM 693 N N . ARG A 1 88 ? 12.253 3.372 -23.550 1.00 96.00 88 ARG A N 1
ATOM 694 C CA . ARG A 1 88 ? 10.821 3.029 -23.477 1.00 96.00 88 ARG A CA 1
ATOM 695 C C . ARG A 1 88 ? 10.578 1.553 -23.753 1.00 96.00 88 ARG A C 1
ATOM 697 O O . ARG A 1 88 ? 9.826 0.926 -23.005 1.00 96.00 88 ARG A O 1
ATOM 704 N N . LYS A 1 89 ? 11.208 0.993 -24.792 1.00 95.31 89 LYS A N 1
ATOM 705 C CA . LYS A 1 89 ? 11.111 -0.441 -25.119 1.00 95.31 89 LYS A CA 1
ATOM 706 C C . LYS A 1 89 ? 11.592 -1.302 -23.953 1.00 95.31 89 LYS A C 1
ATOM 708 O O . LYS A 1 89 ? 10.886 -2.229 -23.565 1.00 95.31 89 LYS A O 1
ATOM 713 N N . GLU A 1 90 ? 12.722 -0.957 -23.341 1.00 92.69 90 GLU A N 1
ATOM 714 C CA . GLU A 1 90 ? 13.253 -1.666 -22.171 1.00 92.69 90 GLU A CA 1
ATOM 715 C C . GLU A 1 90 ? 12.319 -1.568 -20.954 1.00 92.69 90 GLU A C 1
ATOM 717 O O . GLU A 1 90 ? 12.059 -2.575 -20.294 1.00 92.69 90 GLU A O 1
ATOM 722 N N . SER A 1 91 ? 11.750 -0.390 -20.680 1.00 91.56 91 SER A N 1
ATOM 723 C CA . SER A 1 91 ? 10.753 -0.208 -19.614 1.00 91.56 91 SER A CA 1
ATOM 724 C C . SER A 1 91 ? 9.539 -1.126 -19.806 1.00 91.56 91 SER A C 1
ATOM 726 O O . SER A 1 91 ? 9.139 -1.845 -18.883 1.00 91.56 91 SER A O 1
ATOM 728 N N . TRP A 1 92 ? 9.001 -1.190 -21.028 1.00 91.06 92 TRP A N 1
ATOM 729 C CA . TRP A 1 92 ? 7.908 -2.105 -21.359 1.00 91.06 92 TRP A CA 1
ATOM 730 C C . TRP A 1 92 ? 8.327 -3.574 -21.269 1.00 91.06 92 TRP A C 1
ATOM 732 O O . TRP A 1 92 ? 7.584 -4.379 -20.706 1.00 91.06 92 TRP A O 1
ATOM 742 N N . ARG A 1 93 ? 9.532 -3.925 -21.733 1.00 90.56 93 ARG A N 1
ATOM 743 C CA . ARG A 1 93 ? 10.073 -5.286 -21.616 1.00 90.56 93 ARG A CA 1
ATOM 744 C C . ARG A 1 93 ? 10.142 -5.738 -20.155 1.00 90.56 93 ARG A C 1
ATOM 746 O O . ARG A 1 93 ? 9.680 -6.834 -19.854 1.00 90.56 93 ARG A O 1
ATOM 753 N N . ARG A 1 94 ? 10.647 -4.898 -19.240 1.00 87.50 94 ARG A N 1
ATOM 754 C CA . ARG A 1 94 ? 10.687 -5.182 -17.787 1.00 87.50 94 ARG A CA 1
ATOM 755 C C . ARG A 1 94 ? 9.296 -5.308 -17.170 1.00 87.50 94 ARG A C 1
ATOM 757 O O . ARG A 1 94 ? 9.090 -6.100 -16.259 1.00 87.50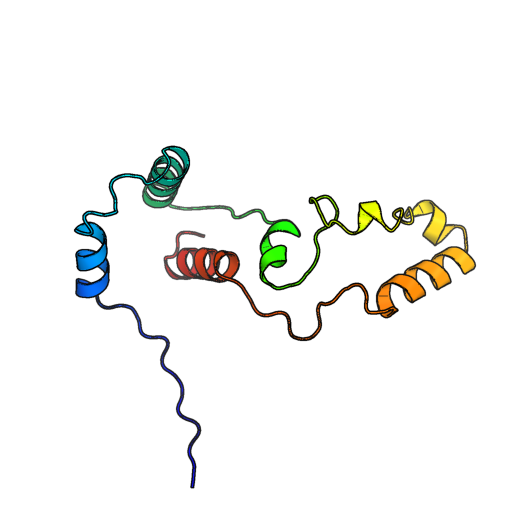 94 ARG A O 1
ATOM 764 N N . LYS A 1 95 ? 8.326 -4.527 -17.649 1.00 82.75 95 LYS A N 1
ATOM 765 C CA . LYS A 1 95 ? 6.945 -4.597 -17.153 1.00 82.75 95 LYS A CA 1
ATOM 766 C C . LYS A 1 95 ? 6.257 -5.909 -17.545 1.00 82.75 95 LYS A C 1
ATOM 768 O O . LYS A 1 95 ? 5.455 -6.422 -16.770 1.00 82.75 95 LYS A O 1
ATOM 773 N N . PHE A 1 96 ? 6.579 -6.446 -18.722 1.00 82.56 96 PHE A N 1
ATOM 774 C CA . PHE A 1 96 ? 5.980 -7.672 -19.259 1.00 82.56 96 PHE A CA 1
ATOM 775 C C . PHE A 1 96 ? 6.826 -8.940 -19.063 1.00 82.56 96 PHE A C 1
ATOM 777 O O . PHE A 1 96 ? 6.343 -10.023 -19.376 1.00 82.56 96 PHE A O 1
ATOM 784 N N . SER A 1 97 ? 8.043 -8.851 -18.514 1.00 77.75 97 SER A N 1
ATOM 785 C CA . SER A 1 97 ? 8.924 -10.013 -18.287 1.00 77.75 97 SER A CA 1
ATOM 786 C C . SER A 1 97 ? 8.391 -11.015 -17.256 1.00 77.75 97 SER A C 1
ATOM 788 O O . SER A 1 97 ? 8.942 -12.103 -17.126 1.00 77.75 97 SER A O 1
ATOM 790 N N . GLY A 1 98 ? 7.320 -10.678 -16.529 1.00 66.19 98 GLY A N 1
ATOM 791 C CA . GLY A 1 98 ? 6.696 -11.555 -15.534 1.00 66.19 98 GLY A CA 1
ATOM 792 C C . GLY A 1 98 ? 7.316 -11.473 -14.136 1.00 66.19 98 GLY A C 1
ATOM 793 O O . GLY A 1 98 ? 6.822 -12.121 -13.215 1.00 66.19 98 GLY A O 1
ATOM 794 N N . ASP A 1 99 ? 8.340 -10.636 -13.941 1.00 63.50 99 ASP A N 1
ATOM 795 C CA . ASP A 1 99 ? 8.963 -10.408 -12.627 1.00 63.50 99 ASP A CA 1
ATOM 796 C C . ASP A 1 99 ? 7.990 -9.747 -11.633 1.00 63.50 99 ASP A C 1
ATOM 798 O O . ASP A 1 99 ? 8.048 -9.977 -10.422 1.00 63.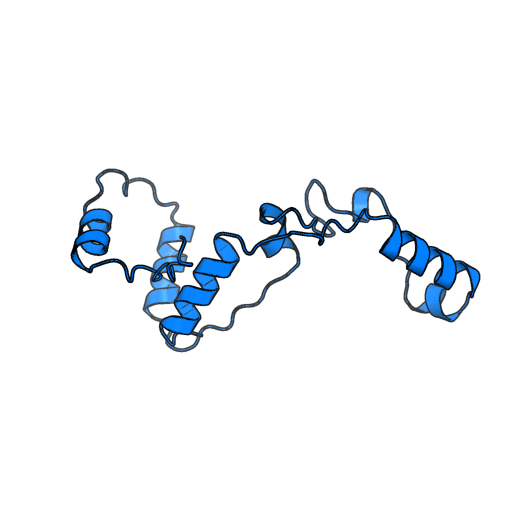50 99 ASP A O 1
ATOM 802 N N . MET A 1 100 ? 7.031 -8.976 -12.154 1.00 62.34 100 MET A N 1
ATOM 803 C CA . MET A 1 100 ? 5.893 -8.441 -11.409 1.00 62.34 100 MET A CA 1
ATOM 804 C C . MET A 1 100 ? 4.812 -9.526 -11.304 1.00 62.34 100 MET A C 1
ATOM 806 O O . MET A 1 100 ? 3.861 -9.558 -12.086 1.00 62.34 100 MET A O 1
ATOM 810 N N . LYS A 1 101 ? 4.973 -10.437 -10.337 1.00 64.19 101 LYS A N 1
ATOM 811 C CA . LYS A 1 101 ? 4.053 -11.550 -10.026 1.00 64.19 101 LYS A CA 1
ATOM 812 C C . LYS A 1 101 ? 2.712 -11.075 -9.439 1.00 64.19 101 LYS A C 1
ATOM 814 O O . LYS A 1 101 ? 2.344 -11.441 -8.331 1.00 64.19 101 LYS A O 1
ATOM 819 N N . MET A 1 102 ? 1.980 -10.230 -10.162 1.00 70.38 102 MET A N 1
ATOM 820 C CA . MET A 1 102 ? 0.640 -9.791 -9.748 1.00 70.38 102 MET A CA 1
ATOM 821 C C . MET A 1 102 ? -0.463 -10.772 -10.161 1.00 70.38 102 MET A C 1
ATOM 823 O O . MET A 1 102 ? -1.583 -10.685 -9.665 1.00 70.38 102 MET A O 1
ATOM 827 N N . VAL A 1 103 ? -0.164 -11.717 -11.056 1.00 70.94 103 VAL A N 1
ATOM 828 C CA . VAL A 1 103 ? -1.130 -12.725 -11.504 1.00 70.94 103 VAL A CA 1
ATOM 829 C C . VAL A 1 103 ? -1.475 -13.643 -10.325 1.00 70.94 103 VAL A C 1
ATOM 831 O O . VAL A 1 103 ? -0.588 -14.280 -9.764 1.00 70.94 103 VAL A O 1
ATOM 834 N N . ASN A 1 104 ? -2.763 -13.710 -9.973 1.00 82.81 104 ASN A N 1
ATOM 835 C CA . ASN A 1 104 ? -3.333 -14.504 -8.871 1.00 82.81 104 ASN A CA 1
ATOM 836 C C . ASN A 1 104 ? -2.971 -14.046 -7.444 1.00 82.81 104 ASN A C 1
ATOM 838 O O . ASN A 1 104 ? -3.137 -14.820 -6.500 1.00 82.81 104 ASN A O 1
ATOM 842 N N . ALA A 1 105 ? -2.478 -12.819 -7.259 1.00 90.88 105 ALA A N 1
ATOM 843 C CA . ALA A 1 105 ? -2.271 -12.282 -5.918 1.00 90.88 105 ALA A CA 1
ATOM 844 C C . ALA A 1 105 ? -3.622 -12.005 -5.234 1.00 90.88 105 ALA A C 1
ATOM 846 O O . ALA A 1 105 ? -4.456 -11.271 -5.760 1.00 90.88 105 ALA A O 1
ATOM 847 N N . GLU A 1 106 ? -3.812 -12.555 -4.037 1.00 95.06 106 GLU A N 1
ATOM 848 C CA . GLU A 1 106 ? -5.013 -12.348 -3.224 1.00 95.06 106 GLU A CA 1
ATOM 849 C C . GLU A 1 106 ? -4.727 -11.391 -2.055 1.00 95.06 106 GLU A C 1
ATOM 851 O O . GLU A 1 106 ? -3.600 -11.360 -1.541 1.00 95.06 106 GLU A O 1
ATOM 856 N N . PRO A 1 107 ? -5.725 -10.634 -1.560 1.00 96.69 107 PRO A N 1
ATOM 857 C CA . PRO A 1 107 ? -5.558 -9.818 -0.361 1.00 96.69 107 PRO A CA 1
ATOM 858 C C . PRO A 1 107 ? -5.046 -10.664 0.814 1.00 96.69 107 PRO A C 1
ATOM 860 O O . PRO A 1 107 ? -5.545 -11.761 1.066 1.00 96.69 107 PRO A O 1
ATOM 863 N N . ASN A 1 108 ? -4.066 -10.165 1.565 1.00 96.44 108 ASN A N 1
ATOM 864 C CA . ASN A 1 108 ? -3.563 -10.829 2.777 1.00 96.44 108 ASN A CA 1
ATOM 865 C C . ASN A 1 108 ? -4.281 -10.347 4.057 1.00 96.44 108 ASN A C 1
ATOM 867 O O . ASN A 1 108 ? -5.324 -9.685 4.008 1.00 96.44 108 ASN A O 1
ATOM 871 N N . ALA A 1 109 ? -3.752 -10.726 5.224 1.00 97.88 109 ALA A N 1
ATOM 872 C CA . ALA A 1 109 ? -4.322 -10.368 6.520 1.00 97.88 109 ALA A CA 1
ATOM 873 C C . ALA A 1 109 ? -4.359 -8.848 6.759 1.00 97.88 109 ALA A C 1
ATOM 875 O O . ALA A 1 109 ? -5.369 -8.356 7.261 1.00 97.88 109 ALA A O 1
ATOM 876 N N . GLY A 1 110 ? -3.333 -8.101 6.335 1.00 97.00 110 GLY A N 1
ATOM 877 C CA . GLY A 1 110 ? -3.285 -6.640 6.460 1.00 97.00 110 GLY A CA 1
ATOM 878 C C . GLY A 1 110 ? -4.407 -5.946 5.685 1.00 97.00 110 GLY A C 1
ATOM 879 O O . GLY A 1 110 ? -5.148 -5.136 6.243 1.00 97.00 110 GLY A O 1
ATOM 880 N N . HIS A 1 111 ? -4.625 -6.346 4.430 1.00 98.31 111 HIS A N 1
ATOM 881 C CA . HIS A 1 111 ? -5.734 -5.841 3.608 1.00 98.31 111 HIS A CA 1
ATOM 882 C C . HIS A 1 111 ? -7.105 -6.118 4.247 1.00 98.31 111 HIS A C 1
ATOM 884 O O . HIS A 1 111 ? -7.986 -5.251 4.292 1.00 98.31 111 HIS A O 1
ATOM 890 N N . ARG A 1 112 ? -7.292 -7.333 4.781 1.00 98.25 112 ARG A N 1
ATOM 891 C CA . ARG A 1 112 ? -8.533 -7.731 5.463 1.00 98.25 112 ARG A CA 1
ATOM 892 C C . ARG A 1 112 ? -8.737 -7.001 6.793 1.00 98.25 112 ARG A C 1
ATOM 894 O O . ARG A 1 112 ? -9.880 -6.698 7.138 1.00 98.25 112 ARG A O 1
ATOM 901 N N . ALA A 1 113 ? -7.665 -6.686 7.515 1.00 97.31 113 ALA A N 1
ATOM 902 C CA . ALA A 1 113 ? -7.732 -5.893 8.738 1.00 97.31 113 ALA A CA 1
ATOM 903 C C . ALA A 1 113 ? -8.214 -4.465 8.441 1.00 97.31 113 ALA A C 1
ATOM 905 O O . ALA A 1 113 ? -9.174 -4.012 9.061 1.00 97.31 113 ALA A O 1
ATOM 906 N N . ILE A 1 114 ? -7.652 -3.809 7.418 1.00 97.94 114 ILE A N 1
ATOM 907 C CA . ILE A 1 114 ? -8.116 -2.484 6.964 1.00 97.94 114 ILE A CA 1
ATOM 908 C C . ILE A 1 114 ? -9.585 -2.543 6.536 1.00 97.94 114 ILE A C 1
ATOM 910 O O . ILE A 1 114 ? -10.392 -1.724 6.968 1.00 97.94 114 ILE A O 1
ATOM 914 N N . THR A 1 115 ? -9.963 -3.564 5.761 1.00 98.25 115 THR A N 1
ATOM 915 C CA . THR A 1 115 ? -11.363 -3.781 5.355 1.00 98.25 115 THR A CA 1
ATOM 916 C C . THR A 1 115 ? -12.301 -3.889 6.561 1.00 98.25 115 THR A C 1
ATOM 918 O O . THR A 1 115 ? -13.439 -3.426 6.509 1.00 98.25 115 THR A O 1
ATOM 921 N N . SER A 1 116 ? -11.841 -4.493 7.658 1.00 97.56 116 SER A N 1
ATOM 922 C CA . SER A 1 116 ? -12.632 -4.612 8.886 1.00 97.56 116 SER A CA 1
ATOM 923 C C . SER A 1 116 ? -12.817 -3.258 9.580 1.00 97.56 116 SER A C 1
ATOM 925 O O . SER A 1 116 ? -13.903 -2.992 10.084 1.00 97.56 116 SER A O 1
ATOM 927 N N . LEU A 1 117 ? -11.812 -2.374 9.541 1.00 97.56 117 LEU A N 1
ATOM 928 C CA . LEU A 1 117 ? -11.920 -1.005 10.066 1.00 97.56 117 LEU A CA 1
ATOM 929 C C . LEU A 1 117 ? -12.887 -0.142 9.242 1.00 97.56 117 LEU A C 1
ATOM 931 O O . LEU A 1 117 ? -13.704 0.567 9.826 1.00 97.56 117 LEU A O 1
ATOM 935 N N . VAL A 1 118 ? -12.859 -0.262 7.910 1.00 97.81 118 VAL A N 1
ATOM 936 C CA . VAL A 1 118 ? -13.824 0.408 7.013 1.00 97.81 118 VAL A CA 1
ATOM 937 C C . VAL A 1 118 ? -15.250 -0.050 7.325 1.00 97.81 118 VAL A C 1
ATOM 939 O O . VAL A 1 118 ? -16.149 0.762 7.519 1.00 97.81 118 VAL A O 1
ATOM 942 N N . LYS A 1 119 ? -15.469 -1.366 7.451 1.00 97.69 119 LYS A N 1
ATOM 943 C CA . LYS A 1 119 ? -16.787 -1.921 7.810 1.00 97.69 119 LYS A CA 1
ATOM 944 C C . LYS A 1 119 ? -17.270 -1.474 9.191 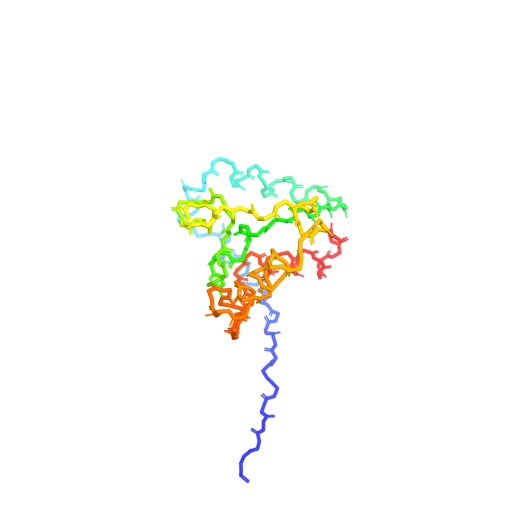1.00 97.69 119 LYS A C 1
ATOM 946 O O . LYS A 1 119 ? -18.473 -1.405 9.409 1.00 97.69 119 LYS A O 1
ATOM 951 N N . ALA A 1 120 ? -16.347 -1.178 10.102 1.00 96.38 120 ALA A N 1
ATOM 952 C CA . ALA A 1 120 ? -16.644 -0.639 11.423 1.00 96.38 120 ALA A CA 1
ATOM 953 C C . ALA A 1 120 ? -16.855 0.890 11.433 1.00 96.38 120 ALA A C 1
ATOM 955 O O . ALA A 1 120 ? -17.046 1.455 12.508 1.00 96.38 120 ALA A O 1
ATOM 956 N N . GLY A 1 121 ? -16.792 1.567 10.278 1.00 97.19 121 GLY A N 1
ATOM 957 C CA . GLY A 1 121 ? -16.956 3.021 10.169 1.00 97.19 121 GLY A CA 1
ATOM 958 C C . GLY A 1 121 ? -15.818 3.827 10.799 1.00 97.19 121 GLY A C 1
ATOM 959 O O . GLY A 1 121 ? -16.015 4.981 11.164 1.00 97.19 121 GLY A O 1
ATOM 960 N N . LYS A 1 122 ? -14.646 3.206 10.982 1.00 96.38 122 LYS A N 1
ATOM 961 C CA . LYS A 1 122 ? -13.459 3.831 11.590 1.00 96.38 122 LYS A CA 1
ATOM 962 C C . LYS A 1 122 ? -12.567 4.530 10.565 1.00 96.38 122 LYS A C 1
ATOM 964 O O . LYS A 1 122 ? -11.761 5.368 10.954 1.00 96.38 122 LYS A O 1
ATOM 969 N N . VAL A 1 123 ? -12.677 4.139 9.297 1.00 95.69 123 VAL A N 1
ATOM 970 C CA . VAL A 1 123 ? -11.996 4.687 8.113 1.00 95.69 123 VAL A CA 1
ATOM 971 C C . VAL A 1 123 ? -13.089 5.117 7.153 1.00 95.69 123 VAL A C 1
ATOM 973 O O . VAL A 1 123 ? -13.053 6.283 6.713 1.00 95.69 123 VAL A O 1
#

InterPro domains:
  IPR003000 Sirtuin family [PF02146] (51-122)
  IPR026590 Sirtuin family, catalytic core domain [PS50305] (26-123)
  IPR029035 DHS-like NAD/FAD-binding domain superfamily [SSF52467] (31-121)
  IPR050134 NAD-dependent sirtuin protein deacylases [PTHR11085] (17-123)